Protein AF-A0A9Q4QS60-F1 (afdb_monome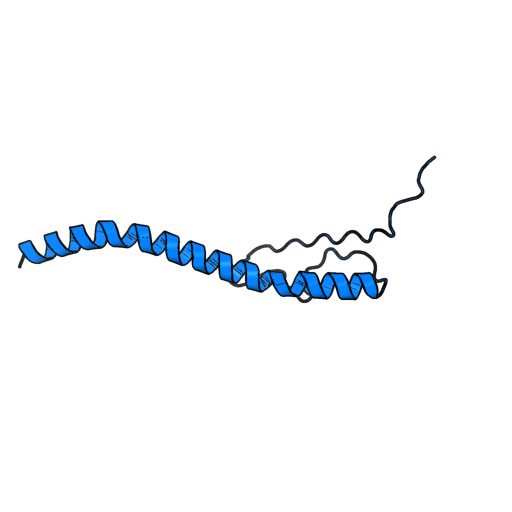r_lite)

Radius of gyration: 23.15 Å; chains: 1; bounding box: 32×18×84 Å

Sequence (86 aa):
LMILIVIIAVLTAITLPIYQYYIAKSQVTAALIDITPGKVQTEVRLAGGVPGTTSPNDIGLHDTTTRCHHIDVSVDSAAAESRTDS

Organism: NCBI:txid644357

Foldseek 3Di:
DVVVVVVVVVVVVVVVVVVVVVVVVVLVVVVCVLCVLLVVLLVVCLVVVHAWDFDCVSSVHDCDDPRRRGDTDTGHNPVPPDPPPD

pLDDT: mean 76.44, std 12.31, range [42.84, 93.62]

Structure (mmCIF, N/CA/C/O backbone):
data_AF-A0A9Q4QS60-F1
#
_entry.id   AF-A0A9Q4QS60-F1
#
loop_
_atom_site.group_PDB
_atom_site.id
_atom_site.type_symbol
_atom_site.label_atom_id
_atom_site.label_alt_id
_atom_site.label_comp_id
_atom_site.label_asym_id
_atom_site.label_entity_id
_atom_site.label_seq_id
_atom_site.pdbx_PDB_ins_code
_atom_site.Cartn_x
_atom_site.Cartn_y
_atom_site.Cartn_z
_atom_site.occupancy
_atom_site.B_iso_or_equiv
_atom_site.auth_seq_id
_atom_site.auth_comp_id
_atom_site.auth_asym_id
_atom_site.auth_atom_id
_atom_site.pdbx_PDB_model_num
ATOM 1 N N . LEU A 1 1 ? -13.157 -6.554 38.895 1.00 81.94 1 LEU A N 1
ATOM 2 C CA . LEU A 1 1 ? -12.660 -7.250 37.684 1.00 81.94 1 LEU A CA 1
ATOM 3 C C . LEU A 1 1 ? -13.565 -7.014 36.472 1.00 81.94 1 LEU A C 1
ATOM 5 O O . LEU A 1 1 ? -13.080 -6.503 35.477 1.00 81.94 1 LEU A O 1
ATOM 9 N N . MET A 1 2 ? -14.871 -7.297 36.559 1.00 87.81 2 MET A N 1
ATOM 10 C CA . MET A 1 2 ? -15.800 -7.190 35.415 1.00 87.81 2 MET A CA 1
ATOM 11 C C . MET A 1 2 ? -15.928 -5.773 34.836 1.00 87.81 2 MET A C 1
ATOM 13 O O . MET A 1 2 ? -15.978 -5.612 33.623 1.00 87.81 2 MET A O 1
ATOM 17 N N . ILE A 1 3 ? -15.884 -4.740 35.682 1.00 90.31 3 ILE A N 1
ATOM 18 C CA . ILE A 1 3 ? -15.970 -3.341 35.236 1.00 90.31 3 ILE A CA 1
ATOM 19 C C . ILE A 1 3 ? -14.811 -2.935 34.307 1.00 90.31 3 ILE A C 1
ATOM 21 O O . ILE A 1 3 ? -15.010 -2.178 33.364 1.00 90.31 3 ILE A O 1
ATOM 25 N N . LEU A 1 4 ? -13.611 -3.485 34.520 1.00 92.50 4 LEU A N 1
ATOM 26 C CA . LEU A 1 4 ? -12.434 -3.140 33.718 1.00 92.50 4 LEU A CA 1
ATOM 27 C C . LEU A 1 4 ? -12.553 -3.661 32.287 1.00 92.50 4 LEU A C 1
ATOM 29 O O . LEU A 1 4 ? -12.204 -2.964 31.341 1.00 92.50 4 LEU A O 1
ATOM 33 N N . ILE A 1 5 ? -13.088 -4.869 32.135 1.00 92.19 5 ILE A N 1
ATOM 34 C CA . ILE A 1 5 ? -13.238 -5.531 30.838 1.00 92.19 5 ILE A CA 1
ATOM 35 C C . ILE A 1 5 ? -14.211 -4.737 29.959 1.00 92.19 5 ILE A C 1
ATOM 37 O O . ILE A 1 5 ? -13.951 -4.530 28.777 1.00 92.19 5 ILE A O 1
ATOM 41 N N . VAL A 1 6 ? -15.291 -4.223 30.554 1.00 93.62 6 VAL A N 1
ATOM 42 C CA . VAL A 1 6 ? -16.292 -3.402 29.859 1.00 93.62 6 VAL A CA 1
ATOM 43 C C . VAL A 1 6 ? -15.686 -2.087 29.363 1.00 93.62 6 VAL A C 1
ATOM 45 O O . VAL A 1 6 ? -15.891 -1.715 28.211 1.00 93.62 6 VAL A O 1
ATOM 48 N N . ILE A 1 7 ? -14.891 -1.407 30.192 1.00 92.56 7 ILE A N 1
ATOM 49 C CA . ILE A 1 7 ? -14.255 -0.135 29.811 1.00 92.56 7 ILE A CA 1
ATOM 50 C C . ILE A 1 7 ? -13.262 -0.343 28.655 1.00 92.56 7 ILE A C 1
ATOM 52 O O . ILE A 1 7 ? -13.255 0.427 27.695 1.00 92.56 7 ILE A O 1
ATOM 56 N N . ILE A 1 8 ? -12.462 -1.414 28.704 1.00 92.00 8 ILE A N 1
ATOM 57 C CA . ILE A 1 8 ? -11.505 -1.755 27.640 1.00 92.00 8 ILE A CA 1
ATOM 58 C C . ILE A 1 8 ? -12.237 -2.141 26.344 1.00 92.00 8 ILE A C 1
ATOM 60 O O . ILE A 1 8 ? -11.815 -1.740 25.259 1.00 92.00 8 ILE A O 1
ATOM 64 N N . ALA A 1 9 ? -13.358 -2.863 26.431 1.00 88.69 9 ALA A N 1
ATOM 65 C CA . ALA A 1 9 ? -14.172 -3.222 25.268 1.00 88.69 9 ALA A CA 1
ATOM 66 C C . ALA A 1 9 ? -14.730 -1.985 24.541 1.00 88.69 9 ALA A C 1
ATOM 68 O O . ALA A 1 9 ? -14.675 -1.913 23.316 1.00 88.69 9 ALA A O 1
ATOM 69 N N . VAL A 1 10 ? -15.199 -0.974 25.279 1.00 89.75 10 VAL A N 1
ATOM 70 C CA . VAL A 1 10 ? -15.693 0.280 24.683 1.00 89.75 10 VAL A CA 1
ATOM 71 C C . VAL A 1 10 ? -14.556 1.082 24.040 1.00 89.75 10 VAL A C 1
ATOM 73 O O . VAL A 1 10 ? -14.708 1.584 22.927 1.00 89.75 10 VAL A O 1
ATOM 76 N N . LEU A 1 11 ? -13.395 1.172 24.699 1.00 91.25 11 LEU A N 1
ATOM 77 C CA . LEU A 1 11 ? -12.244 1.907 24.166 1.00 91.25 11 LEU A CA 1
ATOM 78 C C . LEU A 1 11 ? -11.706 1.261 22.880 1.00 91.25 11 LEU A C 1
ATOM 80 O O . LEU A 1 11 ? -11.444 1.943 21.886 1.00 91.25 11 LEU A O 1
ATOM 84 N N . THR A 1 12 ? -11.576 -0.066 22.881 1.00 88.94 12 THR A N 1
ATOM 85 C CA . THR A 1 12 ? -11.114 -0.826 21.713 1.00 88.94 12 THR A CA 1
ATOM 86 C C . THR A 1 12 ? -12.108 -0.736 20.559 1.00 88.94 12 THR A C 1
ATOM 88 O O . THR A 1 12 ? -11.677 -0.523 19.430 1.00 88.94 12 THR A O 1
ATOM 91 N N . ALA A 1 13 ? -13.418 -0.768 20.820 1.00 86.38 13 ALA A N 1
ATOM 92 C CA . ALA A 1 13 ? -14.442 -0.641 19.781 1.00 86.38 13 ALA A CA 1
ATOM 93 C C . ALA A 1 13 ? -14.303 0.633 18.922 1.00 86.38 13 ALA A C 1
ATOM 95 O O . ALA A 1 13 ? -14.551 0.588 17.721 1.00 86.38 13 ALA A O 1
ATOM 96 N N . ILE A 1 14 ? -13.863 1.751 19.506 1.00 84.19 14 ILE A N 1
ATOM 97 C CA . ILE A 1 14 ? -13.620 3.016 18.781 1.00 84.19 14 ILE A CA 1
ATOM 98 C C . ILE A 1 14 ? -12.245 3.010 18.105 1.00 84.19 14 ILE A C 1
ATOM 100 O O . ILE A 1 14 ? -12.050 3.574 17.030 1.00 84.19 14 ILE A O 1
ATOM 104 N N . THR A 1 15 ? -11.283 2.348 18.739 1.00 85.62 15 THR A N 1
ATOM 105 C CA . THR A 1 15 ? -9.892 2.296 18.296 1.00 85.62 15 THR A CA 1
ATOM 106 C C . THR A 1 15 ? -9.744 1.429 17.040 1.00 85.62 15 THR A C 1
ATOM 108 O O . THR A 1 15 ? -9.173 1.875 16.051 1.00 85.62 15 THR A O 1
ATOM 111 N N . LEU A 1 16 ? -10.316 0.223 17.013 1.00 82.06 16 LEU A N 1
ATOM 112 C CA . LEU A 1 16 ? -10.205 -0.718 15.889 1.00 82.06 16 LEU A CA 1
ATOM 113 C C . LEU A 1 16 ? -10.536 -0.134 14.492 1.00 82.06 16 LEU A C 1
ATOM 115 O O . LEU A 1 16 ? -9.732 -0.349 13.580 1.00 82.06 16 LEU A O 1
ATOM 119 N N . PRO A 1 17 ? -11.649 0.597 14.273 1.00 80.38 17 PRO A N 1
ATOM 120 C CA . PRO A 1 17 ? -11.994 1.102 12.940 1.00 80.38 17 PRO A CA 1
ATOM 121 C C . PRO A 1 17 ? -10.999 2.147 12.421 1.00 80.38 17 PRO A C 1
ATOM 123 O O . PRO A 1 17 ? -10.710 2.199 11.227 1.00 80.38 17 PRO A O 1
ATOM 126 N N . ILE A 1 18 ? -10.418 2.951 13.312 1.00 86.12 18 ILE A N 1
ATOM 127 C CA . ILE A 1 18 ? -9.479 4.011 12.938 1.00 86.12 18 ILE A CA 1
ATOM 128 C C . ILE A 1 18 ? -8.161 3.413 12.419 1.00 86.12 18 ILE A C 1
ATOM 130 O O . ILE A 1 18 ? -7.619 3.874 11.414 1.00 86.12 18 ILE A O 1
ATOM 134 N N . TYR A 1 19 ? -7.664 2.345 13.049 1.00 83.62 19 TYR A N 1
ATOM 135 C CA . TYR A 1 19 ? -6.400 1.701 12.663 1.00 83.62 19 TYR A CA 1
ATOM 136 C C . TYR A 1 19 ? -6.448 1.119 11.247 1.00 83.62 19 TYR A C 1
ATOM 138 O O . TYR A 1 19 ? -5.450 1.167 10.528 1.00 83.62 19 TYR A O 1
ATOM 146 N N . GLN A 1 20 ? -7.609 0.623 10.816 1.00 82.31 20 GLN A N 1
ATOM 147 C CA . GLN A 1 20 ? -7.781 0.087 9.465 1.00 82.31 20 GLN A CA 1
ATOM 148 C C . GLN A 1 20 ? -7.605 1.169 8.395 1.00 82.31 20 GLN A C 1
ATOM 150 O O . GLN A 1 20 ? -6.923 0.940 7.396 1.00 82.31 20 GLN A O 1
ATOM 155 N N . TYR A 1 21 ? -8.134 2.372 8.635 1.00 82.50 21 TYR A N 1
ATOM 156 C CA . TYR A 1 21 ? -7.974 3.502 7.721 1.00 82.50 21 TYR A CA 1
ATOM 157 C C . TYR A 1 21 ? -6.512 3.968 7.619 1.00 82.50 21 TYR A C 1
ATOM 159 O O . TYR A 1 21 ? -6.026 4.253 6.524 1.00 82.50 21 TYR A O 1
ATOM 167 N N . TYR A 1 22 ? -5.774 3.985 8.735 1.00 84.00 22 TYR A N 1
ATOM 168 C CA . TYR A 1 22 ? -4.351 4.340 8.718 1.00 84.00 22 TYR A CA 1
ATOM 169 C C . TYR A 1 22 ? -3.500 3.318 7.965 1.00 84.00 22 TYR A C 1
ATOM 171 O O . TYR A 1 22 ? -2.665 3.710 7.154 1.00 84.00 22 TYR A O 1
ATOM 179 N N . ILE A 1 23 ? -3.739 2.020 8.175 1.00 86.50 23 ILE A N 1
ATOM 180 C CA . ILE A 1 23 ? -3.016 0.965 7.458 1.00 86.50 23 ILE A CA 1
ATOM 181 C C . ILE A 1 23 ? -3.328 1.021 5.959 1.00 86.50 23 ILE A C 1
ATOM 183 O O . ILE A 1 23 ? -2.405 0.929 5.152 1.00 86.50 23 ILE A O 1
ATOM 187 N N . ALA A 1 24 ? -4.590 1.238 5.575 1.00 85.06 24 ALA A N 1
ATOM 188 C CA . ALA A 1 24 ? -4.966 1.419 4.175 1.00 85.06 24 ALA A CA 1
ATOM 189 C C . ALA A 1 24 ? -4.247 2.626 3.551 1.00 85.06 24 ALA A C 1
ATOM 191 O O . ALA A 1 24 ? -3.651 2.511 2.482 1.00 85.06 24 ALA A O 1
ATOM 192 N N . LYS A 1 25 ? -4.208 3.766 4.252 1.00 87.62 25 LYS A N 1
ATOM 193 C CA . LYS A 1 25 ? -3.497 4.963 3.788 1.00 87.62 25 LYS A CA 1
ATOM 194 C C . LYS A 1 25 ? -1.994 4.712 3.618 1.00 87.62 25 LYS A C 1
ATOM 196 O O . LYS A 1 25 ? -1.431 5.089 2.594 1.00 87.62 25 LYS A O 1
ATOM 201 N N . SER A 1 26 ? -1.355 4.037 4.575 1.00 87.75 26 SER A N 1
ATOM 202 C CA . SER A 1 26 ? 0.059 3.652 4.476 1.00 87.75 26 SER A CA 1
ATOM 203 C C . SER A 1 26 ? 0.326 2.697 3.312 1.00 87.75 26 SER A C 1
ATOM 205 O O . SER A 1 26 ? 1.347 2.831 2.641 1.00 87.75 26 SER A O 1
ATOM 207 N N . GLN A 1 27 ? -0.589 1.763 3.034 1.00 87.00 27 GLN A N 1
ATOM 208 C CA . GLN A 1 27 ? -0.475 0.862 1.886 1.00 87.00 27 GLN A CA 1
ATOM 209 C C . GLN A 1 27 ? -0.585 1.610 0.555 1.00 87.00 27 GLN A C 1
ATOM 211 O O . GLN A 1 27 ? 0.194 1.325 -0.348 1.00 87.00 27 GLN A O 1
ATOM 216 N N . VAL A 1 28 ? -1.474 2.603 0.445 1.00 85.69 28 VAL A N 1
ATOM 217 C CA . VAL A 1 28 ? -1.596 3.442 -0.762 1.00 85.69 28 VAL A CA 1
ATOM 218 C C . VAL A 1 28 ? -0.330 4.268 -0.996 1.00 85.69 28 VAL A C 1
ATOM 220 O O . VAL A 1 28 ? 0.152 4.351 -2.121 1.00 85.69 28 VAL A O 1
ATOM 223 N N . THR A 1 29 ? 0.257 4.850 0.055 1.00 87.12 29 THR A N 1
ATOM 224 C CA . THR A 1 29 ? 1.532 5.575 -0.075 1.00 87.12 29 THR A CA 1
ATOM 225 C C . THR A 1 29 ? 2.674 4.648 -0.497 1.00 87.12 29 THR A C 1
ATOM 227 O O . THR A 1 29 ? 3.474 5.028 -1.345 1.00 87.12 29 THR A O 1
ATOM 230 N N . ALA A 1 30 ? 2.734 3.426 0.040 1.00 85.06 30 ALA A N 1
ATOM 231 C CA . ALA A 1 30 ? 3.722 2.431 -0.378 1.00 85.06 30 ALA A CA 1
ATOM 232 C C . ALA A 1 30 ? 3.520 1.991 -1.840 1.00 85.06 30 ALA A C 1
ATOM 234 O O . ALA A 1 30 ? 4.481 1.958 -2.600 1.00 85.06 30 ALA A O 1
ATOM 235 N N . ALA A 1 31 ? 2.273 1.746 -2.257 1.00 83.88 31 ALA A N 1
ATOM 236 C CA . ALA A 1 31 ? 1.942 1.409 -3.642 1.00 83.88 31 ALA A CA 1
ATOM 237 C C . ALA A 1 31 ? 2.342 2.525 -4.622 1.00 83.88 31 ALA A C 1
ATOM 239 O O . ALA A 1 31 ? 2.819 2.246 -5.71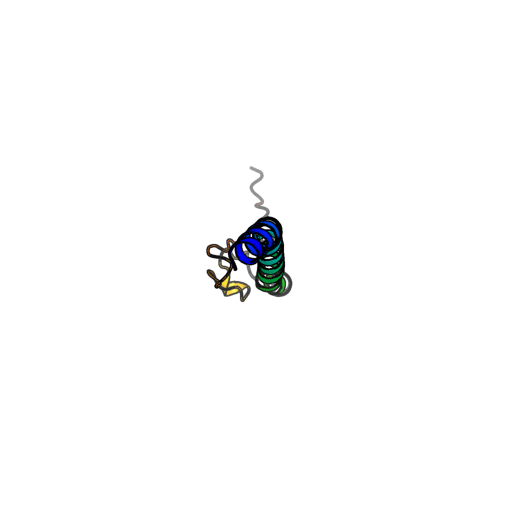8 1.00 83.88 31 ALA A O 1
ATOM 240 N N . LEU A 1 32 ? 2.207 3.794 -4.218 1.00 84.25 32 LEU A N 1
ATOM 241 C CA . LEU A 1 32 ? 2.654 4.926 -5.029 1.00 84.25 32 LEU A CA 1
ATOM 242 C C . LEU A 1 32 ? 4.182 4.950 -5.196 1.00 84.25 32 LEU A C 1
ATOM 244 O O . LEU A 1 32 ? 4.678 5.256 -6.279 1.00 84.25 32 LEU A O 1
ATOM 248 N N . ILE A 1 33 ? 4.936 4.615 -4.147 1.00 84.88 33 ILE A N 1
ATOM 249 C CA . ILE A 1 33 ? 6.403 4.546 -4.208 1.00 84.88 33 ILE A CA 1
ATOM 250 C C . ILE A 1 33 ? 6.852 3.426 -5.148 1.00 84.88 33 ILE A C 1
ATOM 252 O O . ILE A 1 33 ? 7.769 3.654 -5.933 1.00 84.88 33 ILE A O 1
ATOM 256 N N . ASP A 1 34 ? 6.177 2.274 -5.129 1.00 80.12 34 ASP A N 1
ATOM 257 C CA . ASP A 1 34 ? 6.491 1.146 -6.015 1.00 80.12 34 ASP A CA 1
ATOM 258 C C . ASP A 1 34 ? 6.351 1.518 -7.508 1.00 80.12 34 ASP A C 1
ATOM 260 O O . ASP A 1 34 ? 7.143 1.056 -8.328 1.00 80.12 34 AS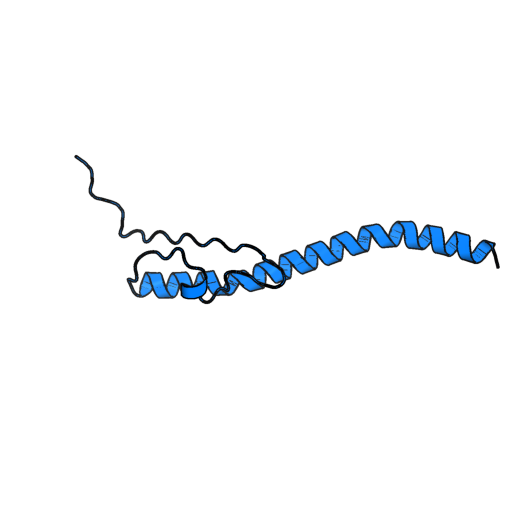P A O 1
ATOM 264 N N . ILE A 1 35 ? 5.396 2.386 -7.877 1.00 80.88 35 ILE A N 1
ATOM 265 C CA . ILE A 1 35 ? 5.166 2.787 -9.283 1.00 80.88 35 ILE A CA 1
ATOM 266 C C . ILE A 1 35 ? 5.933 4.044 -9.721 1.00 80.88 35 ILE A C 1
ATOM 268 O O . ILE A 1 35 ? 6.185 4.239 -10.910 1.00 80.88 35 ILE A O 1
ATOM 272 N N . THR A 1 36 ? 6.322 4.910 -8.780 1.00 84.94 36 THR A N 1
ATOM 273 C CA . THR A 1 36 ? 7.024 6.176 -9.063 1.00 84.94 36 THR A CA 1
ATOM 274 C C . THR A 1 36 ? 8.322 6.024 -9.880 1.00 84.94 36 THR A C 1
ATOM 276 O O . THR A 1 36 ? 8.521 6.847 -10.782 1.00 84.94 36 THR A O 1
ATOM 279 N N . PRO A 1 37 ? 9.206 5.020 -9.660 1.00 80.94 37 PRO A N 1
ATOM 280 C CA . PRO A 1 37 ? 10.406 4.861 -10.490 1.00 80.94 37 PRO A CA 1
ATOM 281 C C . PRO A 1 37 ? 10.076 4.568 -11.959 1.00 80.94 37 PRO A C 1
ATOM 283 O O . PRO A 1 37 ? 10.888 4.874 -12.834 1.00 80.94 37 PRO A O 1
ATOM 286 N N . GLY A 1 38 ? 8.868 4.064 -12.237 1.00 82.31 38 GLY A N 1
ATOM 287 C CA . GLY A 1 38 ? 8.417 3.753 -13.583 1.00 82.31 38 GLY A CA 1
ATOM 288 C C . GLY A 1 38 ? 8.357 4.985 -14.480 1.00 82.31 38 GLY A C 1
ATOM 289 O O . GLY A 1 38 ? 8.844 4.952 -15.602 1.00 82.31 38 GLY A O 1
ATOM 290 N N . LYS A 1 39 ? 7.875 6.127 -13.966 1.00 80.06 39 LYS A N 1
ATOM 291 C CA . LYS A 1 39 ? 7.786 7.366 -14.758 1.00 80.06 39 LYS A CA 1
ATOM 292 C C . LYS A 1 39 ? 9.142 7.747 -15.352 1.00 80.06 39 LYS A C 1
ATOM 294 O O . LYS A 1 39 ? 9.236 7.997 -16.542 1.00 80.06 39 LYS A O 1
ATOM 299 N N . VAL A 1 40 ? 10.194 7.789 -14.536 1.00 84.50 40 VAL A N 1
ATOM 300 C CA . VAL A 1 40 ? 11.527 8.219 -14.991 1.00 84.50 40 VAL A CA 1
ATOM 301 C C . VAL A 1 40 ? 12.095 7.247 -16.026 1.00 84.50 40 VAL A C 1
ATOM 303 O O . VAL A 1 40 ? 12.662 7.682 -17.023 1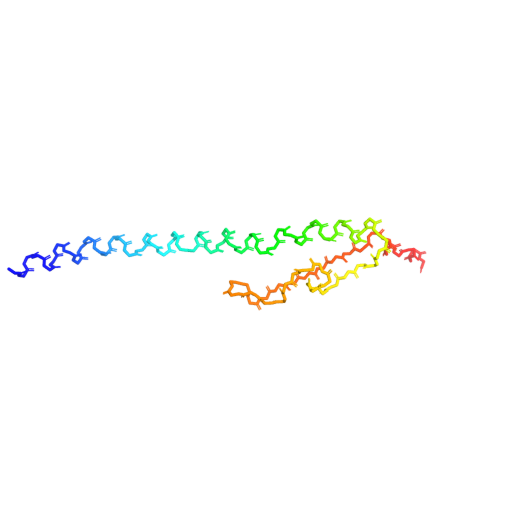.00 84.50 40 VAL A O 1
ATOM 306 N N . GLN A 1 41 ? 11.906 5.944 -15.825 1.00 80.25 41 GLN A N 1
ATOM 307 C CA . GLN A 1 41 ? 12.351 4.914 -16.765 1.00 80.25 41 GLN A CA 1
ATOM 308 C C . GLN A 1 41 ? 11.593 4.984 -18.099 1.00 80.25 41 GLN A C 1
ATOM 310 O O . GLN A 1 41 ? 12.207 4.833 -19.156 1.00 80.25 41 GLN A O 1
ATOM 315 N N . THR A 1 42 ? 10.293 5.302 -18.076 1.00 80.00 42 THR A N 1
ATOM 316 C CA . THR A 1 42 ? 9.512 5.561 -19.291 1.00 80.00 42 THR A CA 1
ATOM 317 C C . THR A 1 42 ? 10.076 6.750 -20.065 1.00 80.00 42 THR A C 1
ATOM 319 O O . THR A 1 42 ? 10.293 6.637 -21.266 1.00 80.00 42 THR A O 1
ATOM 322 N N . GLU A 1 43 ? 10.369 7.867 -19.390 1.00 79.62 43 GLU A N 1
ATOM 323 C CA . GLU A 1 43 ? 10.923 9.076 -20.026 1.00 79.62 43 GLU A CA 1
ATOM 324 C C . GLU A 1 43 ? 12.303 8.807 -20.644 1.00 79.62 43 GLU A C 1
ATOM 326 O O . GLU A 1 43 ? 12.588 9.255 -21.751 1.00 79.62 43 GLU A O 1
ATOM 331 N N . VAL A 1 44 ? 13.156 8.032 -19.964 1.00 82.19 44 VAL A N 1
ATOM 332 C CA . VAL A 1 44 ? 14.476 7.637 -20.485 1.00 82.19 44 VAL A CA 1
ATOM 333 C C . VAL A 1 44 ? 14.338 6.749 -21.724 1.00 82.19 44 VAL A C 1
ATOM 335 O O . VAL A 1 44 ? 15.061 6.951 -22.699 1.00 82.19 44 VAL A O 1
ATOM 338 N N . ARG A 1 45 ? 13.401 5.792 -21.728 1.00 74.50 45 ARG A N 1
ATOM 339 C CA . ARG A 1 45 ? 13.135 4.942 -22.901 1.00 74.50 45 ARG A CA 1
ATOM 340 C C . ARG A 1 45 ? 12.554 5.726 -24.074 1.00 74.50 45 ARG A C 1
ATOM 342 O O . ARG A 1 45 ? 12.972 5.503 -25.210 1.00 74.50 45 ARG A O 1
ATOM 349 N N . LEU A 1 46 ? 11.649 6.663 -23.796 1.00 76.62 46 LEU A N 1
ATOM 350 C CA . LEU A 1 46 ? 11.044 7.528 -24.805 1.00 76.62 46 LEU A CA 1
ATOM 351 C C . LEU A 1 46 ? 12.087 8.483 -25.412 1.00 76.62 46 LEU A C 1
ATOM 353 O O . LEU A 1 46 ? 12.148 8.634 -26.629 1.00 76.62 46 LEU A O 1
ATOM 357 N N . ALA A 1 47 ? 12.977 9.048 -24.587 1.00 79.44 47 ALA A N 1
ATOM 358 C CA . ALA A 1 47 ? 14.119 9.843 -25.043 1.00 79.44 47 ALA A CA 1
ATOM 359 C C . ALA A 1 47 ? 15.152 9.012 -25.828 1.00 79.44 47 ALA A C 1
ATOM 361 O O . ALA A 1 47 ? 15.809 9.529 -26.729 1.00 79.44 47 ALA A O 1
ATOM 362 N N . GLY A 1 48 ? 15.279 7.720 -25.511 1.00 77.50 48 GLY A N 1
ATOM 363 C CA . GLY A 1 48 ? 16.119 6.760 -26.228 1.00 77.50 48 GLY A CA 1
ATOM 364 C C . GLY A 1 48 ? 15.539 6.261 -27.558 1.00 77.50 48 GLY A C 1
ATOM 365 O O . GLY A 1 48 ? 16.201 5.480 -28.237 1.00 77.50 48 GLY A O 1
ATOM 366 N N . GLY A 1 49 ? 14.326 6.684 -27.937 1.00 68.12 49 GLY A N 1
ATOM 367 C CA . GLY A 1 49 ? 13.682 6.288 -29.194 1.00 68.12 49 GLY A CA 1
ATOM 368 C C . GLY A 1 49 ? 13.213 4.829 -29.237 1.00 68.12 49 GLY A C 1
ATOM 369 O O . GLY A 1 49 ? 13.034 4.277 -30.322 1.00 68.12 49 GLY A O 1
ATOM 370 N N . VAL A 1 50 ? 13.035 4.187 -28.079 1.00 69.50 50 VAL A N 1
ATOM 371 C CA . VAL A 1 50 ? 12.530 2.809 -27.983 1.00 69.50 50 VAL A CA 1
ATOM 372 C C . VAL A 1 50 ? 11.000 2.827 -28.151 1.00 69.50 50 VAL A C 1
ATOM 374 O O . VAL A 1 50 ? 10.351 3.671 -27.527 1.00 69.50 50 VAL A O 1
ATOM 377 N N . PRO A 1 51 ? 10.403 1.944 -28.981 1.00 63.69 51 PRO A N 1
ATOM 378 C CA . PRO A 1 51 ? 8.953 1.898 -29.171 1.00 63.69 51 PRO A CA 1
ATOM 379 C C . PRO A 1 51 ? 8.215 1.588 -27.864 1.00 63.69 51 PRO A C 1
ATOM 381 O O . PRO A 1 51 ? 8.783 1.003 -26.938 1.00 63.69 51 PRO A O 1
ATOM 384 N N . GLY A 1 52 ? 6.944 1.998 -27.816 1.00 63.19 52 GLY A N 1
ATOM 385 C CA . GLY A 1 52 ? 6.049 1.795 -26.681 1.00 63.19 52 GLY A CA 1
ATOM 386 C C . GLY A 1 52 ? 6.113 0.379 -26.106 1.00 63.19 52 GLY A C 1
ATOM 387 O O . GLY A 1 52 ? 6.143 -0.600 -26.851 1.00 63.19 52 GLY A O 1
ATOM 388 N N . THR A 1 53 ? 6.167 0.270 -24.778 1.00 65.25 53 THR A N 1
ATOM 389 C CA . THR A 1 53 ? 6.190 -1.017 -24.073 1.00 65.25 53 THR A CA 1
ATOM 390 C C . THR A 1 53 ? 4.919 -1.202 -23.257 1.00 65.25 53 THR A C 1
ATOM 392 O O . THR A 1 53 ? 4.416 -0.266 -22.628 1.00 65.25 53 THR A O 1
ATOM 395 N N . THR A 1 54 ? 4.420 -2.436 -23.273 1.00 64.31 54 THR A N 1
ATOM 396 C CA . THR A 1 54 ? 3.308 -2.904 -22.445 1.00 64.31 54 THR A CA 1
ATOM 397 C C . THR A 1 54 ? 3.772 -3.755 -21.258 1.00 64.31 54 THR A C 1
ATOM 399 O O . THR A 1 54 ? 2.953 -4.307 -20.530 1.00 64.31 54 THR A O 1
ATOM 402 N N . SER A 1 55 ? 5.088 -3.925 -21.081 1.00 70.00 55 SER A N 1
ATOM 403 C CA . SER A 1 55 ? 5.670 -4.772 -20.038 1.00 70.00 55 SER A CA 1
ATOM 404 C C . SER A 1 55 ? 6.186 -3.915 -18.876 1.00 70.00 55 SER A C 1
ATOM 406 O O . SER A 1 55 ? 7.094 -3.104 -19.074 1.00 70.00 55 SER A O 1
ATOM 408 N N . PRO A 1 56 ? 5.681 -4.096 -17.644 1.00 70.75 56 PRO A N 1
ATOM 409 C CA . PRO A 1 56 ? 6.210 -3.434 -16.451 1.00 70.75 56 PRO A CA 1
ATOM 410 C C . PRO A 1 56 ? 7.722 -3.634 -16.265 1.00 70.75 56 PRO A C 1
ATOM 412 O O . PRO A 1 56 ? 8.432 -2.685 -15.916 1.00 70.75 56 PRO A O 1
ATOM 415 N N . ASN A 1 57 ? 8.236 -4.828 -16.594 1.00 75.12 57 ASN A N 1
ATOM 416 C CA . ASN A 1 57 ? 9.657 -5.170 -16.460 1.00 75.12 57 ASN A CA 1
ATOM 417 C C . ASN A 1 57 ? 10.569 -4.304 -17.336 1.00 75.12 57 ASN A C 1
ATOM 419 O O . ASN A 1 57 ? 11.713 -4.036 -16.965 1.00 75.12 57 ASN A O 1
ATOM 423 N N . ASP A 1 58 ? 10.074 -3.824 -18.480 1.00 70.38 58 ASP A N 1
ATOM 424 C CA . ASP A 1 58 ? 10.847 -2.927 -19.336 1.00 70.38 58 ASP A CA 1
ATOM 425 C C . ASP A 1 58 ? 11.150 -1.598 -18.638 1.00 70.38 58 ASP A C 1
ATOM 427 O O . ASP A 1 58 ? 12.202 -0.990 -18.838 1.00 70.38 58 ASP A O 1
ATOM 431 N N . ILE A 1 59 ? 10.247 -1.168 -17.770 1.00 73.31 59 ILE A N 1
ATOM 432 C CA . ILE A 1 59 ? 10.314 0.107 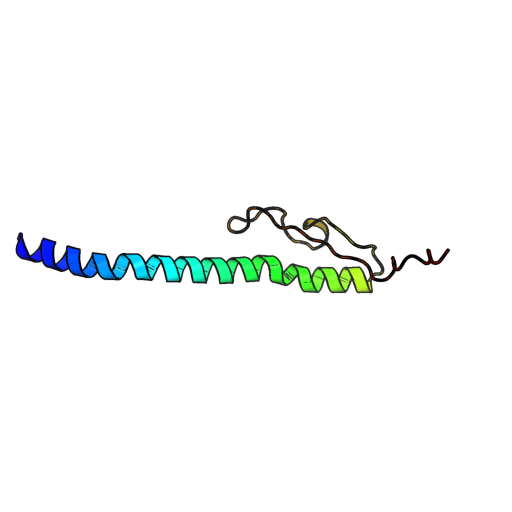-17.065 1.00 73.31 59 ILE A CA 1
ATOM 433 C C . ILE A 1 59 ? 10.894 -0.090 -15.647 1.00 73.31 59 ILE A C 1
ATOM 435 O O . ILE A 1 59 ? 10.903 0.815 -14.815 1.00 73.31 59 ILE A O 1
ATOM 439 N N . GLY A 1 60 ? 11.427 -1.283 -15.357 1.00 73.81 60 GLY A N 1
ATOM 440 C CA . GLY A 1 60 ? 11.982 -1.629 -14.048 1.00 73.81 60 GLY A CA 1
ATOM 441 C C . GLY A 1 60 ? 10.925 -1.791 -12.953 1.00 73.81 60 GLY A C 1
ATOM 442 O O . GLY A 1 60 ? 11.270 -1.775 -11.771 1.00 73.81 60 GLY A O 1
ATOM 443 N N . LEU A 1 61 ? 9.652 -1.942 -13.329 1.00 78.19 61 LEU A N 1
ATOM 444 C CA . LEU A 1 61 ? 8.560 -2.298 -12.428 1.00 78.19 61 LEU A CA 1
ATOM 445 C C . LEU A 1 61 ? 8.368 -3.815 -12.438 1.00 78.19 61 LEU A C 1
ATOM 447 O O . LEU A 1 61 ? 8.458 -4.457 -13.477 1.00 78.19 61 LEU A O 1
ATOM 451 N N . HIS A 1 62 ? 8.081 -4.390 -11.275 1.00 74.81 62 HIS A N 1
ATOM 452 C CA . HIS A 1 62 ? 7.648 -5.784 -11.210 1.00 74.81 62 HIS A CA 1
ATOM 453 C C . HIS A 1 62 ? 6.171 -5.888 -11.599 1.00 74.81 62 HIS A C 1
ATOM 455 O O . HIS A 1 62 ? 5.375 -5.050 -11.182 1.00 74.81 62 HIS A O 1
ATOM 461 N N . ASP A 1 63 ? 5.793 -6.953 -12.313 1.00 67.12 63 ASP A N 1
ATOM 462 C CA . ASP A 1 63 ? 4.390 -7.253 -12.659 1.00 67.12 63 ASP A CA 1
ATOM 463 C C . ASP A 1 63 ? 3.507 -7.425 -11.407 1.00 67.12 63 ASP A C 1
ATOM 465 O O . ASP A 1 63 ? 2.307 -7.140 -11.414 1.00 67.12 63 ASP A O 1
ATOM 469 N N . THR A 1 64 ? 4.129 -7.863 -10.306 1.00 68.38 64 THR A N 1
ATOM 470 C CA . THR A 1 64 ? 3.497 -8.052 -8.999 1.00 68.38 64 THR A CA 1
ATOM 471 C C . THR A 1 64 ? 4.414 -7.582 -7.872 1.00 68.38 64 THR A C 1
ATOM 473 O O . THR A 1 64 ? 5.576 -7.986 -7.805 1.00 68.38 64 THR A O 1
ATOM 476 N N . THR A 1 65 ? 3.882 -6.808 -6.930 1.00 74.62 65 THR A N 1
ATOM 477 C CA . THR A 1 65 ? 4.527 -6.510 -5.643 1.00 74.62 65 THR A CA 1
ATOM 478 C C . THR A 1 65 ? 3.662 -7.025 -4.494 1.00 74.62 65 THR A C 1
ATOM 480 O O . THR A 1 65 ? 2.484 -7.338 -4.661 1.00 74.62 65 THR A O 1
ATOM 483 N N . THR A 1 66 ? 4.212 -7.070 -3.279 1.00 77.25 66 THR A N 1
ATOM 484 C CA . THR A 1 66 ? 3.470 -7.444 -2.057 1.00 77.25 66 THR A CA 1
ATOM 485 C C . THR A 1 66 ? 2.198 -6.606 -1.840 1.00 77.25 66 THR A C 1
ATOM 487 O O . THR A 1 66 ? 1.320 -6.997 -1.070 1.00 77.25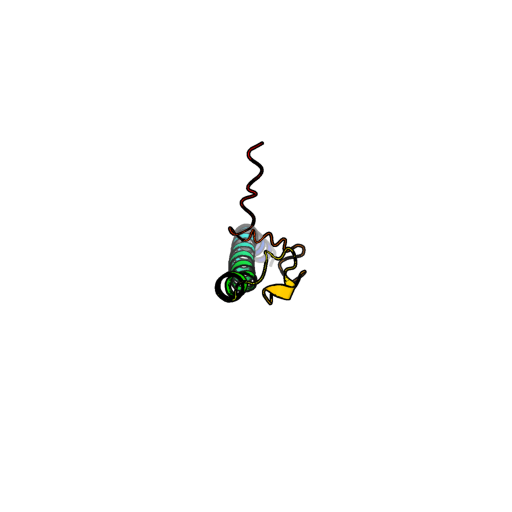 66 THR A O 1
ATOM 490 N N . ARG A 1 67 ? 2.094 -5.434 -2.481 1.00 76.88 67 ARG A N 1
ATOM 491 C CA . ARG A 1 67 ? 0.975 -4.492 -2.341 1.00 76.88 67 ARG A CA 1
ATOM 492 C C . ARG A 1 67 ? 0.163 -4.326 -3.628 1.00 76.88 67 ARG A C 1
ATOM 494 O O . ARG A 1 67 ? -1.037 -4.090 -3.525 1.00 76.88 67 ARG A O 1
ATOM 501 N N . CYS A 1 68 ? 0.760 -4.536 -4.802 1.00 75.25 68 CYS A N 1
ATOM 502 C CA . CYS A 1 68 ? 0.086 -4.473 -6.099 1.00 75.25 68 CYS A CA 1
ATOM 503 C C . CYS A 1 68 ? 0.088 -5.851 -6.772 1.00 75.25 68 CYS A C 1
ATOM 505 O O . CYS A 1 68 ? 1.123 -6.314 -7.236 1.00 75.25 68 CYS A O 1
ATOM 507 N N . HIS A 1 69 ? -1.072 -6.508 -6.839 1.00 77.12 69 HIS A N 1
ATOM 508 C CA . HIS A 1 69 ? -1.193 -7.826 -7.485 1.00 77.12 69 HIS A CA 1
ATOM 509 C C . HIS A 1 69 ? -1.268 -7.750 -9.017 1.00 77.12 69 HIS A C 1
ATOM 511 O O . HIS A 1 69 ? -1.087 -8.769 -9.674 1.00 77.12 69 HIS A O 1
ATOM 517 N N . HIS A 1 70 ? -1.560 -6.575 -9.580 1.00 75.00 70 HIS A N 1
ATOM 518 C CA . HIS A 1 70 ? -1.618 -6.358 -11.021 1.00 75.00 70 HIS A CA 1
ATOM 519 C C . HIS A 1 70 ? -1.141 -4.938 -11.328 1.00 75.00 70 HIS A C 1
ATOM 521 O O . HIS A 1 70 ? -1.741 -3.972 -10.849 1.00 75.00 70 HIS A O 1
ATOM 527 N N . ILE A 1 71 ? -0.057 -4.814 -12.089 1.00 76.50 71 ILE A N 1
ATOM 528 C CA . ILE A 1 71 ? 0.469 -3.539 -12.582 1.00 76.50 71 ILE A CA 1
ATOM 529 C C . ILE A 1 71 ? 0.408 -3.610 -14.104 1.00 76.50 71 ILE A C 1
ATOM 531 O O . ILE A 1 71 ? 1.137 -4.381 -14.715 1.00 76.50 71 ILE A O 1
ATOM 535 N N . ASP A 1 72 ? -0.493 -2.831 -14.700 1.00 75.31 72 ASP A N 1
ATOM 536 C CA . ASP A 1 72 ? -0.609 -2.715 -16.152 1.00 75.31 72 ASP A CA 1
ATOM 537 C C . ASP A 1 72 ? 0.107 -1.442 -16.608 1.00 75.31 72 ASP A C 1
ATOM 539 O O . ASP A 1 72 ? -0.020 -0.382 -15.986 1.00 75.31 72 ASP A O 1
ATOM 543 N N . VAL A 1 73 ? 0.907 -1.564 -17.660 1.00 74.00 73 VAL A N 1
ATOM 544 C CA . VAL A 1 73 ? 1.683 -0.469 -18.228 1.00 74.00 73 VAL A CA 1
ATOM 545 C C . VAL A 1 73 ? 1.312 -0.386 -19.695 1.00 74.00 73 VAL A C 1
ATOM 547 O O . VAL A 1 73 ? 1.456 -1.355 -20.423 1.00 74.00 73 VAL A O 1
ATOM 550 N N . SER A 1 74 ? 0.869 0.786 -20.135 1.00 75.88 74 SER A N 1
ATOM 551 C CA . SER A 1 74 ? 0.629 1.079 -21.545 1.00 75.88 74 SER A CA 1
ATOM 552 C C . SER A 1 74 ? 1.369 2.361 -21.886 1.00 75.88 74 SER A C 1
ATOM 554 O O . SER A 1 74 ? 0.873 3.459 -21.633 1.00 75.88 74 SER A O 1
ATOM 556 N N . VAL A 1 75 ? 2.584 2.228 -22.418 1.00 71.56 75 VAL A N 1
ATOM 557 C CA . VAL A 1 75 ? 3.334 3.364 -22.958 1.00 71.56 75 VAL A CA 1
ATOM 558 C C . VAL A 1 75 ? 3.096 3.402 -24.454 1.00 71.56 75 VAL A C 1
ATOM 560 O O . VAL A 1 75 ? 3.651 2.585 -25.181 1.00 71.56 75 VAL A O 1
ATOM 563 N N . ASP A 1 76 ? 2.286 4.353 -24.910 1.00 70.31 76 ASP A N 1
ATOM 564 C CA . ASP A 1 76 ? 2.164 4.645 -26.333 1.00 70.31 76 ASP A CA 1
ATOM 565 C C . ASP A 1 76 ? 3.311 5.573 -26.744 1.00 70.31 76 ASP A C 1
ATOM 567 O O . ASP A 1 76 ? 3.477 6.674 -26.210 1.00 70.31 76 ASP A O 1
ATOM 571 N N . SER A 1 77 ? 4.163 5.115 -27.656 1.00 57.50 77 SER A N 1
ATOM 572 C CA . SER A 1 77 ? 5.147 5.999 -28.266 1.00 57.50 77 SER A CA 1
ATOM 573 C C . SER A 1 77 ? 4.407 6.890 -29.254 1.00 57.50 77 SER A C 1
ATOM 575 O O . SER A 1 77 ? 3.948 6.392 -30.278 1.00 57.50 77 SER A O 1
ATOM 577 N N . ALA A 1 78 ? 4.390 8.205 -29.025 1.00 56.19 78 ALA A N 1
ATOM 578 C CA . ALA A 1 78 ? 3.838 9.212 -29.945 1.00 56.19 78 ALA A CA 1
ATOM 579 C C . ALA A 1 78 ? 4.500 9.246 -31.354 1.00 56.19 78 ALA A C 1
ATOM 581 O O . ALA A 1 78 ? 4.303 10.180 -32.122 1.00 56.19 78 ALA A O 1
ATOM 582 N N . ALA A 1 79 ? 5.292 8.231 -31.715 1.00 51.50 79 ALA A N 1
ATOM 583 C CA . ALA A 1 79 ? 5.795 7.956 -33.057 1.00 51.50 79 ALA A CA 1
ATOM 584 C C . ALA A 1 79 ? 5.009 6.844 -33.791 1.00 51.50 79 ALA A C 1
ATOM 586 O O . ALA A 1 79 ? 5.431 6.411 -34.861 1.00 51.50 79 ALA A O 1
ATOM 587 N N . ALA A 1 80 ? 3.875 6.394 -33.244 1.00 48.19 80 ALA A N 1
ATOM 588 C CA . ALA A 1 80 ? 2.887 5.577 -33.948 1.00 48.19 80 ALA A CA 1
ATOM 589 C C . ALA A 1 80 ? 1.568 6.339 -34.164 1.00 48.19 80 ALA A C 1
ATOM 591 O O . ALA A 1 80 ? 0.501 5.733 -34.227 1.00 48.19 80 ALA A O 1
ATOM 592 N N . GLU A 1 81 ? 1.633 7.665 -34.344 1.00 45.66 81 GLU A N 1
ATOM 593 C CA . GLU A 1 81 ? 0.576 8.361 -35.073 1.00 45.66 81 GLU A CA 1
ATOM 594 C C . GLU A 1 81 ? 0.646 7.862 -36.513 1.00 45.66 81 GLU A C 1
ATOM 596 O O . GLU A 1 81 ? 1.469 8.280 -37.337 1.00 45.66 81 GLU A O 1
ATOM 601 N N . SER A 1 82 ? -0.153 6.831 -36.767 1.00 42.84 82 SER A N 1
ATOM 602 C CA . SER A 1 82 ? -0.302 6.257 -38.074 1.00 42.84 82 SER A CA 1
ATOM 603 C C . SER A 1 82 ? -0.807 7.362 -38.990 1.00 42.84 82 SER A C 1
ATOM 605 O O . SER A 1 82 ? -1.943 7.827 -38.926 1.00 42.84 82 SER A O 1
ATOM 607 N N . ARG A 1 83 ? 0.070 7.754 -39.910 1.00 50.88 83 ARG A N 1
ATOM 608 C CA . ARG A 1 83 ? -0.321 8.125 -41.261 1.00 50.88 83 ARG A CA 1
ATOM 609 C C . ARG A 1 83 ? -1.103 6.939 -41.854 1.00 50.88 83 ARG A C 1
ATOM 611 O O . ARG A 1 83 ? -0.559 6.140 -42.603 1.00 50.88 83 ARG A O 1
ATOM 618 N N . THR A 1 84 ? -2.362 6.822 -41.463 1.00 48.34 84 THR A N 1
ATOM 619 C CA . THR A 1 84 ? -3.449 6.141 -42.174 1.00 48.34 84 THR A CA 1
ATOM 620 C C . THR A 1 84 ? -4.629 7.104 -42.202 1.00 48.34 84 THR A C 1
ATOM 622 O O . THR A 1 84 ? -5.734 6.820 -41.757 1.00 48.34 84 THR A O 1
ATOM 625 N N . ASP A 1 85 ? -4.347 8.297 -42.721 1.00 45.41 85 ASP A N 1
ATOM 626 C CA . ASP A 1 85 ? -5.304 9.016 -43.546 1.00 45.41 85 ASP A CA 1
ATOM 627 C C . ASP A 1 85 ? -5.206 8.396 -44.949 1.00 45.41 85 ASP A C 1
ATOM 629 O O . ASP A 1 85 ? -4.217 8.626 -45.654 1.00 45.41 85 ASP A O 1
ATOM 633 N N . SER A 1 86 ? -6.136 7.485 -45.261 1.00 44.28 86 SER A N 1
ATOM 634 C CA . SER A 1 86 ? -6.678 7.119 -46.589 1.00 44.28 86 SER A CA 1
ATOM 635 C C . SER A 1 86 ? -7.413 5.784 -46.516 1.00 44.28 86 SER A C 1
ATOM 637 O O . SER A 1 86 ? -6.761 4.771 -46.173 1.00 44.28 86 SER A O 1
#

InterPro domains:
  IPR001082 Fimbrial protein pilin [PF00114] (24-79)
  IPR045584 Pilin-like [SSF54523] (17-78)

Secondary structure (DSSP, 8-state):
-HHHHHHHHHHHHHHHHHHHHHHHHHHHHHHHHHHHHHHHHHHHHHHTT------GGGGT--S--SS-S--------TT-------